Protein AF-A0A933WXH1-F1 (afdb_monomer_lite)

Secondary structure (DSSP, 8-state):
---------EEEE-TTSPPGGG-HHHHHHSEEEETTTTT--TT--HHHHHHHHHHTT-EEEEE-STTTGGG--TTS--EEEEPTT--GGG---

Foldseek 3Di:
DDDPPQDAAAAEEEPPDDAVVLQVPNVVRHNYDYCCPRVVHPPHDLLVSQVVCFVVVHAYEYADCPRVVVVDDPVGHHYHYDHPPDDSVNRDD

pLDDT: mean 89.8, std 9.23, range [47.5, 97.56]

Radius of gyration: 13.76 Å; chains: 1; bounding box: 32×27×47 Å

Structure (mmCIF, N/CA/C/O backbone):
data_AF-A0A933WXH1-F1
#
_entry.id   AF-A0A933WXH1-F1
#
loop_
_atom_site.group_PDB
_atom_site.id
_atom_site.type_symbol
_atom_site.label_atom_id
_atom_site.label_alt_id
_atom_site.label_comp_id
_atom_site.label_asym_id
_atom_site.label_entity_id
_atom_site.label_seq_id
_atom_site.pdbx_PDB_ins_code
_atom_site.Cartn_x
_atom_site.Cartn_y
_atom_site.Cartn_z
_atom_site.occupancy
_atom_site.B_iso_or_equiv
_atom_site.auth_seq_id
_atom_site.auth_comp_id
_atom_site.auth_asym_id
_atom_site.auth_atom_id
_atom_site.pdbx_PDB_model_num
ATOM 1 N N . MET A 1 1 ? -4.290 3.683 35.933 1.00 47.50 1 MET A N 1
ATOM 2 C CA . MET A 1 1 ? -3.936 4.205 34.593 1.00 47.50 1 MET A CA 1
ATOM 3 C C . MET A 1 1 ? -4.174 3.096 33.585 1.00 47.50 1 MET A C 1
ATOM 5 O O . MET A 1 1 ? -3.563 2.047 33.729 1.00 47.50 1 MET A O 1
ATOM 9 N N . ALA A 1 2 ? -5.085 3.274 32.628 1.00 55.72 2 ALA A N 1
ATOM 10 C CA . ALA A 1 2 ? -5.239 2.306 31.544 1.00 55.72 2 ALA A CA 1
ATOM 11 C C . ALA A 1 2 ? -3.987 2.359 30.655 1.00 55.72 2 ALA A C 1
ATOM 13 O O . ALA A 1 2 ? -3.584 3.449 30.239 1.00 55.72 2 ALA A O 1
ATOM 14 N N . LEU A 1 3 ? -3.358 1.211 30.385 1.00 60.28 3 LEU A N 1
ATOM 15 C CA . LEU A 1 3 ? -2.310 1.123 29.370 1.00 60.28 3 LEU A CA 1
ATOM 16 C C . LEU A 1 3 ? -2.934 1.580 28.044 1.00 60.28 3 LEU A C 1
ATOM 18 O O . LEU A 1 3 ? -3.878 0.954 27.561 1.00 60.28 3 LEU A O 1
ATOM 22 N N . ARG A 1 4 ? -2.447 2.681 27.458 1.00 67.25 4 ARG A N 1
ATOM 23 C CA . ARG A 1 4 ? -2.817 3.036 26.083 1.00 67.25 4 ARG A CA 1
ATOM 24 C C . ARG A 1 4 ? -2.305 1.914 25.185 1.00 67.25 4 ARG A C 1
ATOM 26 O O . ARG A 1 4 ? -1.098 1.775 25.007 1.00 67.25 4 ARG A O 1
ATOM 33 N N . ALA A 1 5 ? -3.215 1.099 24.658 1.00 73.38 5 ALA A N 1
ATOM 34 C CA . ALA A 1 5 ? -2.870 0.105 23.655 1.00 73.38 5 ALA A CA 1
ATOM 35 C C . ALA A 1 5 ? -2.222 0.814 22.455 1.00 73.38 5 ALA A C 1
ATOM 37 O O . ALA A 1 5 ? -2.707 1.855 22.007 1.00 73.38 5 ALA A O 1
ATOM 38 N N . HIS A 1 6 ? -1.115 0.268 21.954 1.00 77.62 6 HIS A N 1
ATOM 39 C CA . HIS A 1 6 ? -0.447 0.810 20.777 1.00 77.62 6 HIS A CA 1
ATOM 40 C C . HIS A 1 6 ? -1.368 0.674 19.557 1.00 77.62 6 HIS A C 1
ATOM 42 O O . HIS A 1 6 ? -1.665 -0.438 19.113 1.00 77.62 6 HIS A O 1
ATOM 48 N N . ILE A 1 7 ? -1.821 1.801 19.005 1.00 86.75 7 ILE A N 1
ATOM 49 C CA . ILE A 1 7 ? -2.653 1.813 17.800 1.00 86.75 7 ILE A CA 1
ATOM 50 C C . ILE A 1 7 ? -1.749 1.532 16.600 1.00 86.75 7 ILE A C 1
ATOM 52 O O . ILE A 1 7 ? -0.891 2.338 16.246 1.00 86.75 7 ILE A O 1
ATOM 56 N N . LYS A 1 8 ? -1.941 0.379 15.956 1.00 91.31 8 LYS A N 1
ATOM 57 C CA . LYS A 1 8 ? -1.232 0.053 14.717 1.00 91.31 8 LYS A CA 1
ATOM 58 C C . LYS A 1 8 ? -1.855 0.819 13.553 1.00 91.31 8 LYS A C 1
ATOM 60 O O . LYS A 1 8 ? -2.949 0.480 13.103 1.00 91.31 8 LYS A O 1
ATOM 65 N N . HIS A 1 9 ? -1.148 1.821 13.040 1.00 94.12 9 HIS A N 1
ATOM 66 C CA . HIS A 1 9 ? -1.541 2.484 11.794 1.00 94.12 9 HIS A CA 1
ATOM 67 C C . HIS A 1 9 ? -1.600 1.474 10.640 1.00 94.12 9 HIS A C 1
ATOM 69 O O . HIS A 1 9 ? -0.790 0.547 10.576 1.00 94.12 9 HIS A O 1
ATOM 75 N N . ARG A 1 10 ? -2.572 1.639 9.740 1.00 96.75 10 ARG A N 1
ATOM 76 C CA . ARG A 1 10 ? -2.752 0.766 8.577 1.00 96.75 10 ARG A CA 1
ATOM 77 C C . ARG A 1 10 ? -2.006 1.375 7.403 1.00 96.75 10 ARG A C 1
ATOM 79 O O . ARG A 1 10 ? -2.318 2.496 7.012 1.00 96.75 10 ARG A O 1
ATOM 86 N N . LEU A 1 11 ? -1.035 0.647 6.867 1.00 97.50 11 LEU A N 1
ATOM 87 C CA . LEU A 1 11 ? -0.243 1.089 5.726 1.00 97.50 11 LEU A CA 1
ATOM 88 C C . LEU A 1 11 ? -0.529 0.193 4.516 1.00 97.50 11 LEU A C 1
ATOM 90 O O . LEU A 1 11 ? -0.851 -0.993 4.670 1.00 97.50 11 LEU A O 1
ATOM 94 N N . LEU A 1 12 ? -0.427 0.773 3.325 1.00 97.50 12 LEU A N 1
ATOM 95 C CA . LEU A 1 12 ? -0.450 0.081 2.043 1.00 97.50 12 LEU A CA 1
ATOM 96 C C . LEU A 1 12 ? 0.856 0.384 1.305 1.00 97.50 12 LEU A C 1
ATOM 98 O O . LEU A 1 12 ? 1.144 1.541 1.014 1.00 97.50 12 LEU A O 1
ATOM 102 N N . LEU A 1 13 ? 1.637 -0.656 1.041 1.00 96.25 13 LEU A N 1
ATOM 103 C CA . LEU A 1 13 ? 2.868 -0.604 0.269 1.00 96.25 13 LEU A CA 1
ATOM 104 C C . LEU A 1 13 ? 2.525 -0.715 -1.217 1.00 96.25 13 LEU A C 1
ATOM 106 O O . LEU A 1 13 ? 1.774 -1.611 -1.621 1.00 96.25 13 LEU A O 1
ATOM 110 N N . ASP A 1 14 ? 3.080 0.203 -1.991 1.00 94.81 14 ASP A N 1
ATOM 111 C CA . ASP A 1 14 ? 3.044 0.199 -3.447 1.00 94.81 14 ASP A CA 1
ATOM 112 C C . ASP A 1 14 ? 3.851 -0.957 -4.069 1.00 94.81 14 ASP A C 1
ATOM 114 O O . ASP A 1 14 ? 4.640 -1.612 -3.392 1.00 94.81 14 ASP A O 1
ATOM 118 N N . GLU A 1 15 ? 3.652 -1.212 -5.363 1.00 93.62 15 GLU A N 1
ATOM 119 C CA . GLU A 1 15 ? 4.234 -2.344 -6.093 1.00 93.62 15 GLU A CA 1
ATOM 120 C C . GLU A 1 15 ? 5.763 -2.304 -6.160 1.00 93.62 15 GLU A C 1
ATOM 122 O O . GLU A 1 15 ? 6.403 -3.353 -6.149 1.00 93.62 15 GLU A O 1
ATOM 127 N N . GLY A 1 16 ? 6.355 -1.108 -6.189 1.00 90.69 16 GLY A N 1
ATOM 128 C CA . GLY A 1 16 ? 7.809 -0.955 -6.216 1.00 90.69 16 GLY A CA 1
ATOM 129 C C . GLY A 1 16 ? 8.509 -1.318 -4.902 1.00 90.69 16 GLY A C 1
ATOM 130 O O . GLY A 1 16 ? 9.736 -1.395 -4.884 1.00 90.69 16 GLY A O 1
ATOM 131 N N . LEU A 1 17 ? 7.773 -1.502 -3.801 1.00 93.00 17 LEU A N 1
ATOM 132 C CA . LEU A 1 17 ? 8.345 -1.828 -2.496 1.00 93.00 17 LEU A CA 1
ATOM 133 C C . LEU A 1 17 ? 8.491 -3.346 -2.311 1.00 93.00 17 LEU A C 1
ATOM 135 O O . LEU A 1 17 ? 7.734 -4.128 -2.875 1.00 93.00 17 LEU A O 1
ATOM 139 N N . PRO A 1 18 ? 9.438 -3.802 -1.479 1.00 92.94 18 PRO A N 1
ATOM 140 C CA . PRO A 1 18 ? 9.474 -5.186 -1.031 1.00 92.94 18 PRO A CA 1
ATOM 141 C C . PRO A 1 18 ? 8.185 -5.651 -0.348 1.00 92.94 18 PRO A C 1
ATOM 143 O O . PRO A 1 18 ? 7.402 -4.870 0.198 1.00 92.94 18 PRO A O 1
ATOM 146 N N . ARG A 1 19 ? 7.997 -6.974 -0.303 1.00 94.31 19 ARG A N 1
ATOM 147 C CA . ARG A 1 19 ? 6.874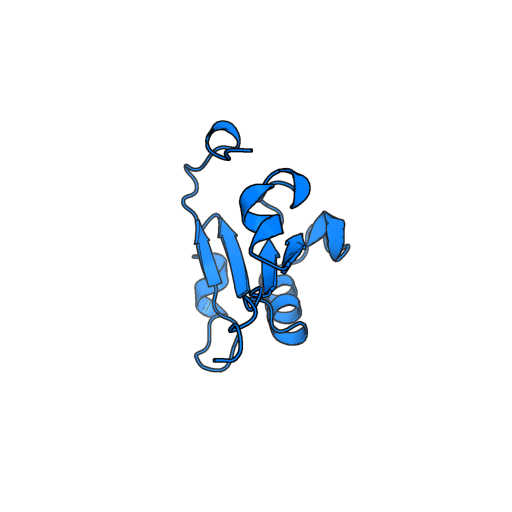 -7.580 0.424 1.00 94.31 19 ARG A CA 1
ATOM 148 C C . ARG A 1 19 ? 6.898 -7.179 1.897 1.00 94.31 19 ARG A C 1
ATOM 150 O O . ARG A 1 19 ? 7.967 -6.964 2.470 1.00 94.31 19 ARG A O 1
ATOM 157 N N . LYS A 1 20 ? 5.732 -7.155 2.548 1.00 93.38 20 LYS A N 1
ATOM 158 C CA . LYS A 1 20 ? 5.625 -6.763 3.965 1.00 93.38 20 LYS A CA 1
ATOM 159 C C . LYS A 1 20 ? 6.516 -7.601 4.894 1.00 93.38 20 LYS A C 1
ATOM 161 O O . LYS A 1 20 ? 6.950 -7.094 5.924 1.00 93.38 20 LYS A O 1
ATOM 166 N N . GLU A 1 21 ? 6.812 -8.852 4.532 1.00 92.81 21 GLU A N 1
ATOM 167 C CA . GLU A 1 21 ? 7.670 -9.764 5.295 1.00 92.81 21 GLU A CA 1
ATOM 168 C C . GLU A 1 21 ? 9.119 -9.269 5.390 1.00 92.81 21 GLU A C 1
ATOM 170 O O . GLU A 1 21 ? 9.794 -9.562 6.373 1.00 92.81 21 GLU A O 1
ATOM 175 N N . ALA A 1 22 ? 9.587 -8.479 4.416 1.00 92.00 22 ALA A N 1
ATOM 176 C CA . ALA A 1 22 ? 10.909 -7.858 4.462 1.00 92.00 22 ALA A CA 1
ATOM 177 C C . ALA A 1 22 ? 11.000 -6.753 5.531 1.00 92.00 22 ALA A C 1
ATOM 179 O O . ALA A 1 22 ? 12.087 -6.425 5.998 1.00 92.00 22 ALA A O 1
ATOM 180 N N . TYR A 1 23 ? 9.864 -6.193 5.956 1.00 91.69 23 TYR A N 1
ATOM 181 C CA . TYR A 1 23 ? 9.790 -5.100 6.922 1.00 91.69 23 TYR A CA 1
ATOM 182 C C . TYR A 1 23 ? 9.426 -5.594 8.324 1.00 91.69 23 TYR A C 1
ATOM 184 O O . TYR A 1 23 ? 8.427 -5.159 8.901 1.00 91.69 23 TYR A O 1
ATOM 192 N N . PHE A 1 24 ? 10.235 -6.493 8.889 1.00 89.56 24 PHE A N 1
ATOM 193 C CA . PHE A 1 24 ? 9.949 -7.147 10.173 1.00 89.56 24 PHE A CA 1
ATOM 194 C C . PHE A 1 24 ? 9.561 -6.152 11.279 1.00 89.56 24 PHE A C 1
ATOM 196 O O . PHE A 1 24 ? 8.494 -6.270 11.886 1.00 89.56 24 PHE A O 1
ATOM 203 N N . GLN A 1 25 ? 10.372 -5.110 11.486 1.00 90.50 25 GLN A N 1
ATOM 204 C CA . GLN A 1 25 ? 10.089 -4.091 12.498 1.00 90.50 25 GLN A CA 1
ATOM 205 C C . GLN A 1 25 ? 8.798 -3.322 12.197 1.00 90.50 25 GLN A C 1
ATOM 207 O O . GLN A 1 25 ? 7.933 -3.206 13.064 1.00 90.50 25 GLN A O 1
ATOM 212 N N . ALA A 1 26 ? 8.611 -2.840 10.966 1.00 91.00 26 ALA A N 1
ATOM 213 C CA . ALA A 1 26 ? 7.416 -2.069 10.628 1.00 91.00 26 ALA A CA 1
ATOM 214 C C . ALA A 1 26 ? 6.136 -2.916 10.720 1.00 91.00 26 ALA A C 1
ATOM 216 O O . ALA A 1 26 ? 5.108 -2.404 11.151 1.00 91.00 26 ALA A O 1
ATOM 217 N N . ASN A 1 27 ? 6.190 -4.214 10.411 1.00 90.69 27 ASN A N 1
ATOM 218 C CA . ASN A 1 27 ? 5.050 -5.124 10.547 1.00 90.69 27 ASN A CA 1
ATOM 219 C C . ASN A 1 27 ? 4.674 -5.384 12.025 1.00 90.69 27 ASN A C 1
ATOM 221 O O . ASN A 1 27 ? 3.516 -5.655 12.356 1.00 90.69 27 ASN A O 1
ATOM 225 N N . ASN A 1 28 ? 5.631 -5.238 12.950 1.00 90.81 28 ASN A N 1
ATOM 226 C CA . ASN A 1 28 ? 5.357 -5.306 14.387 1.00 90.81 28 ASN A CA 1
ATOM 227 C C . ASN A 1 28 ? 4.593 -4.071 14.886 1.00 90.81 28 ASN A C 1
ATOM 229 O O . ASN A 1 28 ? 3.680 -4.215 15.704 1.00 90.81 28 ASN A O 1
ATOM 233 N N . TYR A 1 29 ? 4.895 -2.881 14.358 1.00 92.06 29 TYR A N 1
ATOM 234 C CA . TYR A 1 29 ? 4.272 -1.620 14.785 1.00 92.06 29 TYR A CA 1
ATOM 235 C C . TYR A 1 29 ? 3.052 -1.203 13.949 1.00 92.06 29 TYR A C 1
ATOM 237 O O . TYR A 1 29 ? 2.195 -0.463 14.434 1.00 92.06 29 TYR A O 1
ATOM 245 N N . HIS A 1 30 ? 2.913 -1.702 12.723 1.00 94.94 30 HIS A N 1
ATOM 246 C CA . HIS A 1 30 ? 1.888 -1.276 11.771 1.00 94.94 30 HIS A CA 1
ATOM 247 C C . HIS A 1 30 ? 1.139 -2.466 11.167 1.00 94.94 30 HIS A C 1
ATOM 249 O O . HIS A 1 30 ? 1.625 -3.591 11.139 1.00 94.94 30 HIS A O 1
ATOM 255 N N . ASN A 1 31 ? -0.073 -2.221 10.670 1.00 95.75 31 ASN A N 1
ATOM 256 C CA . ASN A 1 31 ? -0.803 -3.180 9.845 1.00 95.75 31 ASN A CA 1
ATOM 257 C C . ASN A 1 31 ? -0.410 -2.941 8.384 1.00 95.75 31 ASN A C 1
ATOM 259 O O . ASN A 1 31 ? -1.029 -2.119 7.703 1.00 95.75 31 ASN A O 1
ATOM 263 N N . LEU A 1 32 ? 0.640 -3.627 7.934 1.00 96.69 32 LEU A N 1
ATOM 264 C CA . LEU A 1 32 ? 1.126 -3.548 6.560 1.00 96.69 32 LEU A CA 1
ATOM 265 C C . LEU A 1 32 ? 0.305 -4.449 5.633 1.00 96.69 32 LEU A C 1
ATOM 267 O O . LEU A 1 32 ? 0.024 -5.607 5.950 1.00 96.69 32 LEU A O 1
ATOM 271 N N . ARG A 1 33 ? -0.023 -3.928 4.452 1.00 97.50 33 ARG A N 1
ATOM 272 C CA . ARG A 1 33 ? -0.403 -4.716 3.276 1.00 97.50 33 ARG A CA 1
ATOM 273 C C . ARG A 1 33 ? 0.402 -4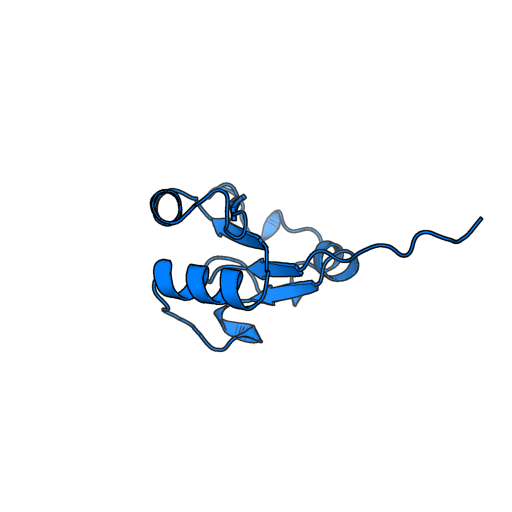.251 2.081 1.00 97.50 33 ARG A C 1
ATOM 275 O O . ARG A 1 33 ? 0.745 -3.081 2.004 1.00 97.50 33 ARG A O 1
ATOM 282 N N . HIS A 1 34 ? 0.640 -5.147 1.145 1.00 97.56 34 HIS A N 1
ATOM 283 C CA . HIS A 1 34 ? 1.258 -4.877 -0.138 1.00 97.56 34 HIS A CA 1
ATOM 284 C C . HIS A 1 34 ? 0.220 -4.976 -1.259 1.00 97.56 34 HIS A C 1
ATOM 286 O O . HIS A 1 34 ? -0.550 -5.940 -1.303 1.00 97.56 34 HIS A O 1
ATOM 292 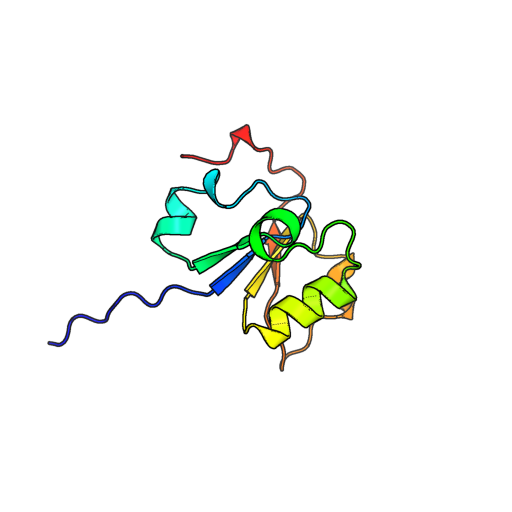N N . ILE A 1 35 ? 0.204 -4.017 -2.188 1.00 97.12 35 ILE A N 1
ATOM 293 C CA . ILE A 1 35 ? -0.810 -3.947 -3.253 1.00 97.12 35 ILE A CA 1
ATOM 294 C C . ILE A 1 35 ? -0.845 -5.218 -4.119 1.00 97.12 35 ILE A C 1
ATOM 296 O O . ILE A 1 35 ? -1.905 -5.788 -4.377 1.00 97.12 35 ILE A O 1
ATOM 300 N N . VAL A 1 36 ? 0.326 -5.743 -4.479 1.00 96.75 36 VAL A N 1
ATOM 301 C CA . VAL A 1 36 ? 0.426 -7.000 -5.232 1.00 96.75 36 VAL A CA 1
ATOM 302 C C . VAL A 1 36 ? 0.121 -8.216 -4.355 1.00 96.75 36 VAL A C 1
ATOM 304 O O . VAL A 1 36 ? -0.800 -8.966 -4.654 1.00 96.75 36 VAL A O 1
ATOM 307 N N . HIS A 1 37 ? 0.869 -8.418 -3.267 1.00 96.94 37 HIS A N 1
ATOM 308 C CA . HIS A 1 37 ? 0.869 -9.692 -2.538 1.00 96.94 37 HIS A CA 1
ATOM 309 C C . HIS A 1 37 ? -0.292 -9.887 -1.560 1.00 96.94 37 HIS A C 1
ATOM 311 O O . HIS A 1 37 ? -0.664 -11.024 -1.296 1.00 96.94 37 HIS A O 1
ATOM 317 N N . ASP A 1 38 ? -0.869 -8.806 -1.031 1.00 96.88 38 ASP A N 1
ATOM 318 C CA . ASP A 1 38 ? -1.984 -8.891 -0.085 1.00 96.88 38 ASP A CA 1
ATOM 319 C C . ASP A 1 38 ? -3.318 -8.469 -0.698 1.00 96.88 38 ASP A C 1
ATOM 321 O O . ASP A 1 38 ? -4.365 -8.909 -0.223 1.00 96.88 38 ASP A O 1
ATOM 325 N N . VAL A 1 39 ? -3.314 -7.574 -1.692 1.00 95.69 39 VAL A N 1
ATOM 326 C CA . VAL A 1 39 ? -4.539 -7.051 -2.332 1.00 95.69 39 VAL A CA 1
ATOM 327 C C . VAL A 1 39 ? -4.784 -7.673 -3.716 1.00 95.69 39 VAL A C 1
ATOM 329 O O . VAL A 1 39 ? -5.892 -7.572 -4.236 1.00 95.69 39 VAL A O 1
ATOM 332 N N . ASN A 1 40 ? -3.808 -8.389 -4.291 1.00 95.75 40 ASN A N 1
ATOM 333 C CA . ASN A 1 40 ? -3.903 -9.026 -5.612 1.00 95.75 40 ASN A CA 1
ATOM 334 C C . ASN A 1 40 ? -4.235 -8.022 -6.733 1.00 95.75 40 ASN A C 1
ATOM 336 O O . ASN A 1 40 ? -5.136 -8.241 -7.553 1.00 95.75 40 ASN A O 1
ATOM 340 N N . ARG A 1 41 ? -3.534 -6.883 -6.737 1.00 94.56 41 ARG A N 1
ATOM 341 C CA . ARG A 1 41 ? -3.702 -5.784 -7.705 1.00 94.56 41 ARG A CA 1
ATOM 342 C C . ARG A 1 41 ? -2.357 -5.338 -8.297 1.00 94.56 41 ARG A C 1
ATOM 344 O O . ARG A 1 41 ? -1.985 -4.180 -8.182 1.00 94.56 41 ARG A O 1
ATOM 351 N N . GLY A 1 42 ? -1.610 -6.272 -8.888 1.00 91.38 42 GLY A N 1
ATOM 352 C CA . GLY A 1 42 ? -0.372 -5.949 -9.617 1.00 91.38 42 GLY A CA 1
ATOM 353 C C . GLY A 1 42 ? -0.634 -5.280 -10.965 1.00 91.38 42 GLY A C 1
ATOM 354 O O . GLY A 1 42 ? -1.627 -5.599 -11.621 1.00 91.38 42 GLY A O 1
ATOM 355 N N . GLY A 1 43 ? 0.236 -4.344 -11.352 1.00 92.00 43 GLY A N 1
ATOM 356 C CA . GLY A 1 43 ? 0.084 -3.513 -12.548 1.00 92.00 43 GLY A CA 1
ATOM 357 C C . GLY A 1 43 ? -1.085 -2.524 -12.480 1.00 92.00 43 GLY A C 1
ATOM 358 O O . GLY A 1 43 ? -1.489 -1.984 -13.512 1.00 92.00 43 GLY A O 1
ATOM 359 N N . ALA A 1 44 ? -1.664 -2.320 -11.293 1.00 92.06 44 ALA A N 1
ATOM 360 C CA . ALA A 1 44 ? -2.735 -1.355 -11.091 1.00 92.06 44 ALA A CA 1
ATOM 361 C C . ALA A 1 44 ? -2.207 0.068 -11.298 1.00 92.06 44 ALA A C 1
ATOM 363 O O . ALA A 1 44 ? -1.079 0.392 -10.934 1.00 92.06 44 ALA A O 1
ATOM 364 N N . ARG A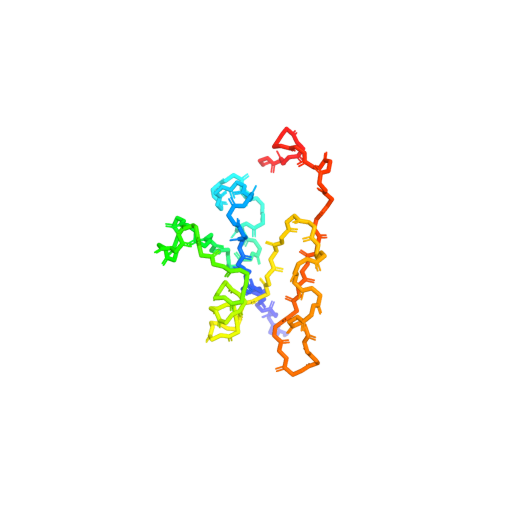 1 45 ? -3.037 0.932 -11.881 1.00 92.31 45 ARG A N 1
ATOM 365 C CA . ARG A 1 45 ? -2.689 2.345 -12.071 1.00 92.31 45 ARG A CA 1
ATOM 366 C C . ARG A 1 45 ? -2.708 3.085 -10.736 1.00 92.31 45 ARG A C 1
ATOM 368 O O . ARG A 1 45 ? -3.504 2.752 -9.861 1.00 92.31 45 ARG A O 1
ATOM 375 N N . ASP A 1 46 ? -1.926 4.153 -10.616 1.00 91.12 46 ASP A N 1
ATOM 376 C CA . ASP A 1 46 ? -1.810 4.941 -9.378 1.00 91.12 46 ASP A CA 1
ATOM 377 C C . ASP A 1 46 ? -3.162 5.383 -8.806 1.00 91.12 46 ASP A C 1
ATOM 379 O O . ASP A 1 46 ? -3.391 5.305 -7.601 1.00 91.12 46 ASP A O 1
ATOM 383 N N . ASN A 1 47 ? -4.107 5.784 -9.663 1.00 93.19 47 ASN A N 1
ATOM 384 C CA . ASN A 1 47 ? -5.460 6.158 -9.248 1.00 93.19 47 ASN A CA 1
ATOM 385 C C . ASN A 1 47 ? -6.248 4.988 -8.636 1.00 93.19 47 ASN A C 1
ATOM 387 O O . ASN A 1 47 ? -7.016 5.192 -7.697 1.00 93.19 47 ASN A O 1
ATOM 391 N N . GLU A 1 48 ? -6.056 3.769 -9.136 1.00 94.75 48 GLU A N 1
ATOM 392 C CA . GLU A 1 48 ? -6.679 2.562 -8.591 1.00 94.75 48 GLU A CA 1
ATOM 393 C C . GLU A 1 48 ? -6.049 2.182 -7.252 1.00 94.75 48 GLU A C 1
ATOM 395 O O . GLU A 1 48 ? -6.768 1.921 -6.285 1.00 94.75 48 GLU A O 1
ATOM 400 N N . VAL A 1 49 ? -4.715 2.216 -7.160 1.00 94.50 49 VAL A N 1
ATOM 401 C CA . VAL A 1 49 ? -4.003 1.950 -5.903 1.00 94.50 49 VAL A CA 1
ATOM 402 C C . VAL A 1 49 ? -4.398 2.975 -4.835 1.00 94.50 49 VAL A C 1
ATOM 404 O O . VAL A 1 49 ? -4.695 2.609 -3.695 1.00 94.50 49 VAL A O 1
ATOM 407 N N . TYR A 1 50 ? -4.504 4.250 -5.213 1.00 94.88 50 TYR A N 1
ATOM 408 C CA . TYR A 1 50 ? -4.941 5.323 -4.326 1.00 94.88 50 TYR A CA 1
ATOM 409 C C . TYR A 1 50 ? -6.405 5.173 -3.884 1.00 94.88 50 TYR A C 1
ATOM 411 O O . TYR A 1 50 ? -6.738 5.399 -2.717 1.00 94.88 50 TYR A O 1
ATOM 419 N N . ALA A 1 51 ? -7.298 4.749 -4.783 1.00 95.25 51 ALA A N 1
ATOM 420 C CA . ALA A 1 51 ? -8.692 4.464 -4.442 1.00 95.25 51 ALA A CA 1
ATOM 421 C C . ALA A 1 51 ? -8.808 3.300 -3.444 1.00 95.25 51 ALA A C 1
ATOM 423 O O . ALA A 1 51 ? -9.574 3.383 -2.482 1.00 95.25 51 ALA A O 1
ATOM 424 N N . ILE A 1 52 ? -8.003 2.246 -3.618 1.00 96.31 52 ILE A N 1
ATOM 425 C CA . ILE A 1 52 ? -7.921 1.125 -2.673 1.00 96.31 52 ILE A CA 1
ATOM 426 C C . ILE A 1 52 ? -7.457 1.623 -1.304 1.00 96.31 52 ILE A C 1
ATOM 428 O O . ILE A 1 52 ? -8.118 1.339 -0.302 1.00 96.31 52 ILE A O 1
ATOM 4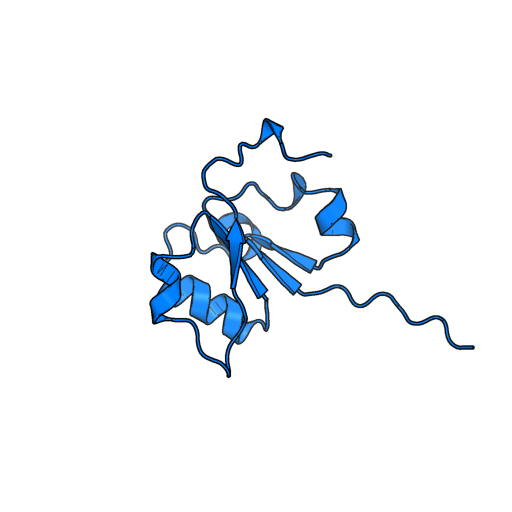32 N N . ALA A 1 53 ? -6.370 2.400 -1.258 1.00 96.38 53 ALA A N 1
ATOM 433 C CA . ALA A 1 53 ? -5.843 2.972 -0.022 1.00 96.38 53 ALA A CA 1
ATOM 434 C C . ALA A 1 53 ? -6.922 3.766 0.735 1.00 96.38 53 ALA A C 1
ATOM 436 O O . ALA A 1 53 ? -7.117 3.553 1.933 1.00 96.38 53 ALA A O 1
ATOM 437 N N . ASN A 1 54 ? -7.685 4.600 0.020 1.00 95.94 54 ASN A N 1
ATOM 438 C CA . ASN A 1 54 ? -8.810 5.350 0.576 1.00 95.94 54 ASN A CA 1
ATOM 439 C C . ASN A 1 54 ? -9.928 4.450 1.104 1.00 95.94 54 ASN A C 1
ATOM 441 O O . ASN A 1 54 ? -10.334 4.592 2.257 1.00 95.94 54 ASN A O 1
ATOM 445 N N . SER A 1 55 ? -10.399 3.499 0.294 1.00 95.62 55 SER A N 1
ATOM 446 C CA . SER A 1 55 ? -11.499 2.601 0.674 1.00 95.62 55 SER A CA 1
ATOM 447 C C . SER A 1 55 ? -11.175 1.761 1.913 1.00 95.62 55 SER A C 1
ATOM 449 O O . SER A 1 55 ? -12.047 1.483 2.735 1.00 95.62 55 SER A O 1
ATOM 451 N N . GLU A 1 56 ? -9.904 1.392 2.085 1.00 96.06 56 GLU A N 1
ATOM 452 C CA . GLU A 1 56 ? -9.442 0.608 3.222 1.00 96.06 56 GLU A CA 1
ATOM 453 C C . GLU A 1 56 ? -8.930 1.460 4.391 1.00 96.06 56 GLU A C 1
ATOM 455 O O . GLU A 1 56 ? -8.490 0.889 5.393 1.00 96.06 56 GLU A O 1
ATOM 460 N N . LEU A 1 57 ? -8.983 2.794 4.296 1.00 95.69 57 LEU A N 1
ATOM 461 C CA . LEU A 1 57 ? -8.438 3.732 5.285 1.00 95.69 57 LEU A CA 1
ATOM 462 C C . LEU A 1 57 ? -6.971 3.417 5.632 1.00 95.69 57 LEU A C 1
ATOM 464 O O . LEU A 1 57 ? -6.595 3.288 6.804 1.00 95.69 57 LEU A O 1
ATOM 468 N N . ARG A 1 58 ? -6.144 3.227 4.598 1.00 96.75 58 ARG A N 1
ATOM 469 C CA . ARG A 1 58 ? -4.711 2.932 4.706 1.00 96.75 58 ARG A CA 1
ATOM 470 C C . ARG A 1 58 ? -3.883 4.111 4.226 1.00 96.75 58 ARG A C 1
ATOM 472 O O . ARG A 1 58 ? -4.097 4.605 3.127 1.00 96.75 58 ARG A O 1
ATOM 479 N N . LEU A 1 59 ? -2.886 4.499 5.015 1.00 96.12 59 LEU A N 1
ATOM 480 C CA . LEU A 1 59 ? -1.847 5.413 4.550 1.00 96.12 59 LEU A CA 1
ATOM 481 C C . LEU A 1 59 ? -1.007 4.712 3.486 1.00 96.12 59 LEU A C 1
ATOM 483 O O . LEU A 1 59 ? -0.587 3.569 3.676 1.00 96.12 59 LEU A O 1
ATOM 487 N N . MET A 1 60 ? -0.752 5.390 2.380 1.00 95.81 60 MET A N 1
ATOM 488 C CA . MET A 1 60 ? -0.021 4.800 1.267 1.00 95.81 60 MET A CA 1
ATOM 489 C C . MET A 1 60 ? 1.476 5.078 1.405 1.00 95.81 60 MET A C 1
ATOM 491 O O . MET A 1 60 ? 1.866 6.182 1.774 1.00 95.81 60 MET A O 1
ATOM 495 N N . VAL A 1 61 ? 2.319 4.092 1.116 1.00 95.75 61 VAL A N 1
ATOM 496 C CA . VAL A 1 61 ? 3.779 4.224 1.108 1.00 95.75 61 VAL A CA 1
ATOM 497 C C . VAL A 1 61 ? 4.263 3.900 -0.296 1.00 95.75 61 VAL A C 1
ATOM 499 O O . VAL A 1 61 ? 3.989 2.813 -0.798 1.00 95.75 61 VAL A O 1
ATOM 502 N N . VAL A 1 62 ? 4.959 4.847 -0.924 1.00 94.62 62 VAL A N 1
ATOM 503 C CA . VAL A 1 62 ? 5.388 4.771 -2.332 1.00 94.62 62 VAL A CA 1
ATOM 504 C C . VAL A 1 62 ? 6.848 5.156 -2.476 1.00 94.62 62 VAL A C 1
ATOM 506 O O . VAL A 1 62 ? 7.358 5.990 -1.719 1.00 94.62 62 VAL A O 1
ATOM 509 N N . PHE A 1 63 ? 7.512 4.626 -3.499 1.00 90.38 63 PHE A N 1
ATOM 510 C CA . PHE A 1 63 ? 8.716 5.262 -4.017 1.00 90.38 63 PHE A CA 1
ATOM 511 C C . PHE A 1 63 ? 8.312 6.412 -4.927 1.00 90.38 63 PHE A C 1
ATOM 513 O O . PHE A 1 63 ? 7.628 6.182 -5.910 1.00 90.38 63 PHE A O 1
ATOM 520 N N . ASN A 1 64 ? 8.781 7.628 -4.622 1.00 83.00 64 ASN A N 1
ATOM 521 C CA . ASN A 1 64 ? 8.478 8.849 -5.379 1.00 83.00 64 ASN A CA 1
ATOM 522 C C . ASN A 1 64 ? 6.974 9.219 -5.445 1.00 83.00 64 ASN A C 1
ATOM 524 O O . ASN A 1 64 ? 6.135 8.522 -5.989 1.00 83.00 64 ASN A O 1
ATOM 528 N N . THR A 1 65 ? 6.621 10.405 -4.953 1.00 86.38 65 THR A N 1
ATOM 529 C CA . THR A 1 65 ? 5.225 10.883 -4.928 1.00 86.38 65 THR A CA 1
ATOM 530 C C . THR A 1 65 ? 4.766 11.610 -6.185 1.00 86.38 65 THR A C 1
ATOM 532 O O . THR A 1 65 ? 3.617 12.042 -6.216 1.00 86.38 65 THR A O 1
ATOM 535 N N . LYS A 1 66 ? 5.622 11.814 -7.197 1.00 86.75 66 LYS A N 1
ATOM 536 C CA . LYS A 1 66 ? 5.286 12.658 -8.361 1.00 86.75 66 LYS A CA 1
ATOM 537 C C . LYS A 1 66 ? 3.956 12.275 -9.012 1.00 86.75 66 LYS A C 1
ATOM 539 O O . LYS A 1 66 ? 3.150 13.173 -9.240 1.00 86.75 66 LYS A O 1
ATOM 544 N N . ASP A 1 67 ? 3.722 10.985 -9.211 1.00 84.75 67 ASP A N 1
ATOM 545 C CA . ASP A 1 67 ? 2.536 10.484 -9.911 1.00 84.75 67 ASP A CA 1
ATOM 546 C C . ASP A 1 67 ? 1.284 10.467 -9.011 1.00 84.75 67 ASP A C 1
ATOM 548 O O . ASP A 1 67 ? 0.161 10.635 -9.481 1.00 84.75 67 ASP A O 1
ATOM 552 N N . PHE A 1 68 ? 1.478 10.425 -7.687 1.00 87.06 68 PHE A N 1
ATOM 553 C CA . PHE A 1 68 ? 0.402 10.496 -6.693 1.00 87.06 68 PHE A CA 1
ATOM 554 C C . PHE A 1 68 ? -0.001 11.920 -6.307 1.00 87.06 68 PHE A C 1
ATOM 556 O O . PHE A 1 68 ? -1.119 12.127 -5.844 1.00 87.06 68 PHE A O 1
ATOM 563 N N . ARG A 1 69 ? 0.869 12.923 -6.490 1.00 90.00 69 ARG A N 1
ATOM 564 C CA . ARG A 1 69 ? 0.589 14.327 -6.123 1.00 90.00 69 ARG A CA 1
ATOM 565 C C . ARG A 1 69 ? -0.757 14.854 -6.635 1.00 90.00 69 ARG A C 1
ATOM 567 O O . ARG A 1 69 ? -1.431 15.500 -5.839 1.00 90.00 69 ARG A O 1
ATOM 574 N N . PRO A 1 70 ? -1.173 14.597 -7.891 1.00 91.62 70 PRO A N 1
ATOM 575 C CA . PRO A 1 70 ? -2.463 15.070 -8.392 1.00 91.62 70 PRO A CA 1
ATOM 576 C C . PRO A 1 70 ? -3.674 14.423 -7.705 1.00 91.62 70 PRO A C 1
ATOM 578 O O . PRO A 1 70 ? -4.776 14.950 -7.807 1.00 91.62 70 PRO A O 1
ATOM 581 N N . LEU A 1 71 ? -3.484 13.278 -7.041 1.00 89.31 71 LEU A N 1
ATOM 582 C CA . LEU A 1 71 ? -4.547 12.508 -6.392 1.00 89.31 71 LEU A CA 1
ATOM 583 C C . LEU A 1 71 ? -4.746 12.897 -4.920 1.00 89.31 71 LEU A C 1
ATOM 585 O O . LEU A 1 71 ? -5.812 12.646 -4.365 1.00 89.31 71 LEU A O 1
ATOM 589 N N . ILE A 1 72 ? -3.731 13.493 -4.286 1.00 90.81 72 ILE A N 1
ATOM 590 C CA . ILE A 1 72 ? -3.746 13.809 -2.854 1.00 90.81 72 ILE A CA 1
ATOM 591 C C . ILE A 1 72 ? -4.743 14.935 -2.567 1.00 90.81 72 ILE A C 1
ATOM 593 O O . ILE A 1 72 ? -4.632 16.036 -3.104 1.00 90.81 72 ILE A O 1
ATOM 597 N N . SER A 1 73 ? -5.668 14.672 -1.644 1.00 90.62 73 SER A N 1
ATOM 598 C CA . SER A 1 73 ? -6.653 15.634 -1.143 1.00 90.62 73 SER A CA 1
ATOM 599 C C . SER A 1 73 ? -6.641 15.695 0.397 1.00 90.62 73 SER A C 1
ATOM 601 O O . SER A 1 73 ? -6.352 14.683 1.044 1.00 90.62 73 SER A O 1
ATOM 603 N N . PRO A 1 74 ? -6.976 16.840 1.024 1.00 89.94 74 PRO A N 1
ATOM 604 C CA . PRO A 1 74 ? -7.091 16.947 2.483 1.00 89.94 74 PRO A CA 1
ATOM 605 C C . PRO A 1 74 ? -8.069 15.946 3.119 1.00 89.94 74 PRO A C 1
ATOM 607 O O . PRO A 1 74 ? -7.856 15.517 4.247 1.00 89.94 74 PRO A O 1
ATOM 610 N N . GLU A 1 75 ? -9.103 15.541 2.380 1.00 90.56 75 GLU A N 1
ATOM 611 C CA . GLU A 1 75 ? -10.173 14.643 2.852 1.00 90.56 75 GLU A CA 1
ATOM 612 C C . GLU A 1 75 ? -9.872 13.153 2.606 1.00 90.56 75 GLU A C 1
ATOM 614 O O . GLU A 1 75 ? -10.743 12.294 2.734 1.00 90.56 75 GLU A O 1
ATOM 619 N N . SER A 1 76 ? -8.647 12.831 2.193 1.00 91.12 76 SER A N 1
ATOM 620 C CA . SER A 1 76 ? -8.255 11.497 1.730 1.00 91.12 76 SER A CA 1
ATOM 621 C C . SER A 1 76 ? -7.027 10.975 2.469 1.00 91.12 76 SER A C 1
ATOM 623 O O . SER A 1 76 ? -6.380 11.689 3.239 1.00 91.12 76 SER A O 1
ATOM 625 N N . VAL A 1 77 ? -6.703 9.699 2.268 1.00 93.38 77 VAL A N 1
ATOM 626 C CA . VAL A 1 77 ? -5.550 9.084 2.926 1.00 93.38 77 VAL A CA 1
ATOM 627 C C . VAL A 1 77 ? -4.252 9.770 2.515 1.00 93.38 77 VAL A C 1
ATOM 629 O O . VAL A 1 77 ? -4.027 10.114 1.350 1.00 93.38 77 VAL A O 1
ATOM 632 N N . SER A 1 78 ? -3.371 9.957 3.495 1.00 93.81 78 SER A N 1
ATOM 633 C CA . SER A 1 78 ? -2.066 10.560 3.253 1.00 93.81 78 SER A CA 1
ATOM 634 C C . SER A 1 78 ? -1.110 9.574 2.585 1.00 93.81 78 SER A C 1
ATOM 636 O O . SER A 1 78 ? -1.210 8.354 2.755 1.00 93.81 78 SER A O 1
ATOM 638 N N . VAL A 1 79 ? -0.146 10.130 1.856 1.00 95.06 79 VAL A N 1
ATOM 639 C CA . VAL A 1 79 ? 0.898 9.384 1.154 1.00 95.06 79 VAL A CA 1
ATOM 640 C C . VAL A 1 79 ? 2.252 9.700 1.784 1.00 95.06 79 VAL A C 1
ATOM 642 O O . VAL A 1 79 ? 2.608 10.863 1.967 1.00 95.06 79 VAL A O 1
ATOM 645 N N . ILE A 1 80 ? 3.020 8.662 2.099 1.00 94.81 80 ILE A N 1
ATOM 646 C CA . ILE A 1 80 ? 4.398 8.735 2.579 1.00 94.81 80 ILE A CA 1
ATOM 647 C C . ILE A 1 80 ? 5.317 8.416 1.398 1.00 94.81 80 ILE A C 1
ATOM 649 O O . ILE A 1 80 ? 5.351 7.290 0.902 1.00 94.81 80 ILE A O 1
ATOM 653 N N . SER A 1 81 ? 6.075 9.418 0.955 1.00 93.44 81 SER A N 1
ATOM 654 C CA . SER A 1 81 ? 7.087 9.250 -0.089 1.00 93.44 81 SER A CA 1
ATOM 655 C C . SER A 1 81 ? 8.382 8.721 0.505 1.00 93.44 81 SER A C 1
ATOM 657 O O . SER A 1 81 ? 8.956 9.348 1.396 1.00 93.44 81 SER A O 1
ATOM 659 N N . LEU A 1 82 ? 8.906 7.644 -0.062 1.00 92.19 82 LEU A N 1
ATOM 660 C CA . LEU A 1 82 ? 10.273 7.195 0.166 1.00 92.19 82 LEU A CA 1
ATOM 661 C C . LEU A 1 82 ? 11.193 7.686 -0.958 1.00 92.19 82 LEU A C 1
ATOM 663 O O . LEU A 1 82 ? 10.753 7.972 -2.078 1.00 92.19 82 LEU A O 1
ATOM 667 N N . SER A 1 83 ? 12.483 7.803 -0.637 1.00 89.38 83 SER A N 1
ATOM 668 C CA . SER A 1 83 ? 13.527 8.121 -1.613 1.00 89.38 83 SER A CA 1
ATOM 669 C C . SER A 1 83 ? 13.718 6.956 -2.578 1.00 89.38 83 SER A C 1
ATOM 671 O O . SER A 1 83 ? 13.829 5.813 -2.144 1.00 89.38 83 SER A O 1
ATOM 673 N N . THR A 1 84 ? 13.852 7.248 -3.870 1.00 85.94 84 THR A N 1
ATOM 674 C CA . THR A 1 84 ? 14.160 6.249 -4.909 1.00 85.94 84 THR A CA 1
ATOM 675 C C . THR A 1 84 ? 15.562 5.656 -4.778 1.00 85.94 84 THR A C 1
ATOM 677 O O . THR A 1 84 ? 15.867 4.655 -5.411 1.00 85.94 84 THR A O 1
ATOM 680 N N . ASN A 1 85 ? 16.427 6.260 -3.957 1.00 86.56 85 ASN A N 1
ATOM 681 C CA . ASN A 1 85 ? 17.766 5.739 -3.669 1.00 86.56 85 ASN A CA 1
ATOM 682 C C . ASN A 1 85 ? 17.761 4.716 -2.518 1.00 86.56 85 ASN A C 1
ATOM 684 O O . ASN A 1 85 ? 18.813 4.193 -2.138 1.00 86.56 85 ASN A O 1
ATOM 688 N N . LEU A 1 86 ? 16.599 4.455 -1.912 1.00 84.56 86 LEU A N 1
ATOM 689 C CA . LEU A 1 86 ? 16.456 3.428 -0.894 1.00 84.56 86 LEU A CA 1
ATOM 690 C C . LEU A 1 86 ? 16.463 2.051 -1.572 1.00 84.56 86 LEU A C 1
ATOM 692 O O . LEU A 1 86 ? 15.498 1.659 -2.210 1.00 84.56 86 LEU A O 1
ATOM 696 N N . ALA A 1 87 ? 17.569 1.329 -1.426 1.00 79.62 87 ALA A N 1
ATOM 697 C CA . ALA A 1 87 ? 17.690 -0.057 -1.858 1.00 79.62 87 ALA A CA 1
ATOM 698 C C . ALA A 1 87 ? 17.316 -1.033 -0.734 1.00 79.62 87 ALA A C 1
ATOM 700 O O . ALA A 1 87 ? 17.461 -0.708 0.447 1.00 79.62 87 ALA A O 1
ATOM 701 N N . ASP A 1 88 ? 16.963 -2.263 -1.103 1.00 80.50 88 ASP A N 1
ATOM 702 C CA . ASP A 1 88 ? 16.575 -3.335 -0.176 1.00 80.50 88 ASP A CA 1
ATOM 703 C C . ASP A 1 88 ? 17.613 -3.597 0.920 1.00 80.50 88 ASP A C 1
ATOM 705 O O . ASP A 1 88 ? 17.258 -3.846 2.066 1.00 80.50 88 ASP A O 1
ATOM 709 N N . LYS A 1 89 ? 18.908 -3.437 0.615 1.00 83.31 89 LYS A N 1
ATOM 710 C CA . LYS A 1 89 ? 20.005 -3.568 1.594 1.00 83.31 89 LYS A CA 1
ATOM 711 C C . LYS A 1 89 ? 19.915 -2.590 2.775 1.00 83.31 89 LYS A C 1
ATOM 713 O O . LYS A 1 89 ? 20.605 -2.770 3.772 1.00 83.31 89 LYS A O 1
ATOM 718 N N . HIS A 1 90 ? 19.142 -1.512 2.640 1.00 84.06 90 HIS A N 1
ATOM 719 C CA . HIS A 1 90 ? 18.918 -0.535 3.705 1.00 84.06 90 HIS A CA 1
ATOM 720 C C . HIS A 1 90 ? 17.740 -0.917 4.610 1.00 84.06 90 HIS A C 1
ATOM 722 O O . HIS A 1 90 ? 17.572 -0.310 5.670 1.00 84.06 90 HIS A O 1
ATOM 728 N N . ILE A 1 91 ? 16.933 -1.904 4.215 1.00 80.56 91 ILE A N 1
ATOM 729 C CA . ILE A 1 91 ? 15.859 -2.448 5.039 1.00 80.56 91 ILE A CA 1
ATOM 730 C C . ILE A 1 91 ? 16.506 -3.347 6.088 1.00 80.56 91 ILE A C 1
ATOM 732 O O . ILE A 1 91 ? 17.164 -4.337 5.773 1.00 80.56 91 ILE A O 1
ATOM 736 N N . LYS A 1 92 ? 16.352 -2.964 7.354 1.00 72.88 92 LYS A N 1
ATOM 737 C CA . LYS A 1 92 ? 16.843 -3.749 8.484 1.00 72.88 92 LYS A CA 1
ATOM 738 C C . LYS A 1 92 ? 15.760 -4.740 8.900 1.00 72.88 92 LYS A C 1
ATOM 740 O O . LYS A 1 92 ? 14.626 -4.323 9.145 1.00 72.88 92 LYS A O 1
ATOM 745 N N . ALA A 1 93 ? 1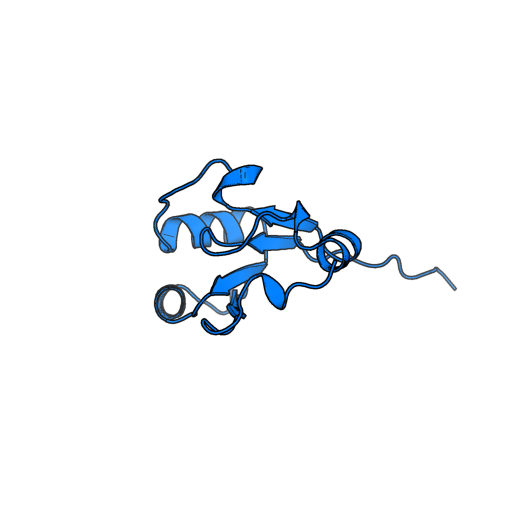6.133 -6.016 8.970 1.00 60.66 93 ALA A N 1
ATOM 746 C CA . ALA A 1 93 ? 15.342 -7.039 9.646 1.00 60.66 93 ALA A CA 1
ATOM 747 C C . ALA A 1 93 ? 15.242 -6.729 11.151 1.00 60.66 93 ALA A C 1
ATOM 749 O O . ALA A 1 93 ? 16.208 -6.169 11.723 1.00 60.66 93 ALA A O 1
#

Sequence (93 aa):
MALRAHIKHRLLLDEGLPRKEAYFQANNYHNLRHIVHDVNRGGARDNEVYAIANSELRLMVVFNTKDFRPLISPESVSVISLSTNLADKHIKA